Protein AF-A0A921LA77-F1 (afdb_monomer)

Organism: NCBI:txid1612

Foldseek 3Di:
DDPPPPDDDPDDQLVRLCVQLVHDLCRVCVQLVHDSVVSVCCSVPVPDDDVVSVVSSCVSSVHD

pLDDT: mean 87.36, std 17.86, range [37.12, 98.75]

Nearest PDB structures (foldseek):
  2b5a-assembly1_A  TM=8.727E-01  e=1.835E-02  [Bacillus] caldolyticus
  3f52-assembly1_E  TM=9.051E-01  e=3.478E-02  Corynebacterium glutamicum
  2xj3-assembly1_B  TM=8.633E-01  e=4.390E-02  Enterococcus faecalis
  4i6t-assembly1_B  TM=8.661E-01  e=9.909E-02  Enterobacter sp. RFL1396
  4i6u-assembly2_C  TM=8.049E-01  e=7.852E-02  Enterobacter sp. RFL1396

Solvent-accessible surface area (backbone atoms only — not comparable to full-atom values): 3996 Å² total; per-residue (Å²): 135,84,80,77,78,74,68,90,71,88,80,69,51,60,54,54,38,34,51,75,53,71,42,52,68,59,59,48,14,59,77,72,73,48,57,46,68,58,46,52,46,42,46,77,52,63,91,82,65,55,66,74,56,51,55,50,47,27,65,71,32,74,42,135

Sequence (64 aa):
MNNVQVPDSLKFSLEACRKNAGLTLREAAEILGIGYQRLSKYENDSSDIPMSLLSKMSFVYQVP

Structure (mmCIF, N/CA/C/O backbone):
data_AF-A0A921LA77-F1
#
_entry.id   AF-A0A921LA77-F1
#
loop_
_atom_site.group_PDB
_atom_site.id
_atom_site.type_symbol
_atom_site.label_atom_id
_atom_site.label_alt_id
_atom_site.label_comp_id
_atom_site.label_asym_id
_atom_site.label_entity_id
_atom_site.label_seq_id
_atom_site.pdbx_PDB_ins_code
_atom_site.Cartn_x
_atom_site.Cartn_y
_atom_site.Cartn_z
_atom_site.occupancy
_atom_site.B_iso_or_equiv
_atom_site.auth_seq_id
_atom_site.auth_comp_id
_atom_site.auth_asym_id
_atom_site.auth_atom_id
_atom_site.pdbx_PDB_model_num
ATOM 1 N N . MET A 1 1 ? -1.204 36.238 -15.591 1.00 39.66 1 MET A N 1
ATOM 2 C CA . MET A 1 1 ? -1.529 34.797 -15.657 1.00 39.66 1 MET A CA 1
ATOM 3 C C . MET A 1 1 ? -0.339 34.066 -15.068 1.00 39.66 1 MET A C 1
ATOM 5 O O . MET A 1 1 ? 0.677 33.948 -15.737 1.00 39.66 1 MET A O 1
ATOM 9 N N . ASN A 1 2 ? -0.392 33.743 -13.775 1.00 37.12 2 ASN A N 1
ATOM 10 C CA . ASN A 1 2 ? 0.748 33.137 -13.091 1.00 37.12 2 ASN A CA 1
ATOM 11 C C . ASN A 1 2 ? 0.854 31.678 -13.521 1.00 37.12 2 ASN A C 1
ATOM 13 O O . ASN A 1 2 ? -0.060 30.891 -13.287 1.00 37.12 2 ASN A O 1
ATOM 17 N N . ASN A 1 3 ? 1.959 31.362 -14.188 1.00 47.94 3 ASN A N 1
ATOM 18 C CA . ASN A 1 3 ? 2.323 30.012 -14.572 1.00 47.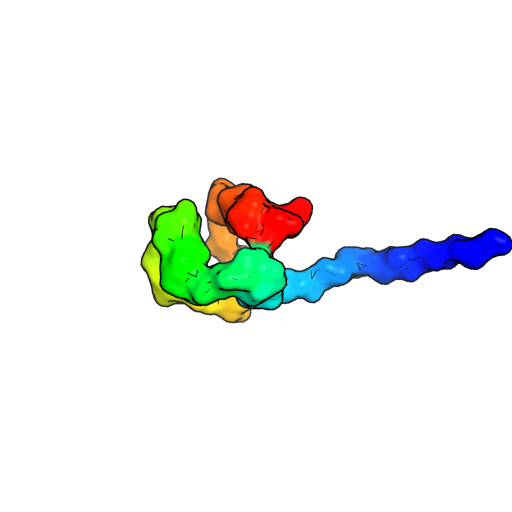94 3 ASN A CA 1
ATOM 19 C C . ASN A 1 3 ? 2.739 29.280 -13.291 1.00 47.94 3 ASN A C 1
ATOM 21 O O . ASN A 1 3 ? 3.870 29.433 -12.826 1.00 47.94 3 ASN A O 1
ATOM 25 N N . VAL A 1 4 ? 1.794 28.581 -12.658 1.00 53.34 4 VAL A N 1
ATOM 26 C CA . VAL A 1 4 ? 2.086 27.749 -11.490 1.00 53.34 4 VAL A CA 1
ATOM 27 C C . VAL A 1 4 ? 2.987 26.620 -11.975 1.00 53.34 4 VAL A C 1
ATOM 29 O O . VAL A 1 4 ? 2.540 25.701 -12.654 1.00 53.34 4 VAL A O 1
ATOM 32 N N . GLN A 1 5 ? 4.274 26.721 -11.653 1.00 50.66 5 GLN A N 1
ATOM 33 C CA . GLN A 1 5 ? 5.187 25.589 -11.675 1.00 50.66 5 GLN A CA 1
ATOM 34 C C . GLN A 1 5 ? 4.657 24.582 -10.656 1.00 50.66 5 GLN A C 1
ATOM 36 O O . GLN A 1 5 ? 4.804 24.766 -9.449 1.00 50.66 5 GLN A O 1
ATOM 41 N N . VAL A 1 6 ? 3.964 23.559 -11.147 1.00 56.34 6 VAL A N 1
ATOM 42 C CA . VAL A 1 6 ? 3.674 22.362 -10.363 1.00 56.34 6 VAL A CA 1
ATOM 43 C C . VAL A 1 6 ? 5.039 21.711 -10.121 1.00 56.34 6 VAL A C 1
ATOM 45 O O . VAL A 1 6 ? 5.704 21.396 -11.107 1.00 56.34 6 VAL A O 1
ATOM 48 N N . PRO A 1 7 ? 5.532 21.589 -8.876 1.00 49.41 7 PRO A N 1
ATOM 49 C CA . PRO A 1 7 ? 6.855 21.023 -8.643 1.00 49.41 7 PRO A CA 1
ATOM 50 C C . PRO A 1 7 ? 6.898 19.584 -9.165 1.00 49.41 7 PRO A C 1
ATOM 52 O O . PRO A 1 7 ? 5.955 18.821 -8.942 1.00 49.41 7 PRO A O 1
ATOM 55 N N . ASP A 1 8 ? 7.978 19.243 -9.871 1.00 55.03 8 ASP A N 1
ATOM 56 C CA . ASP A 1 8 ? 8.225 17.932 -10.473 1.00 55.03 8 ASP A CA 1
ATOM 57 C C . ASP A 1 8 ? 7.937 16.798 -9.473 1.00 55.03 8 ASP A C 1
ATOM 59 O O . ASP A 1 8 ? 8.723 16.495 -8.578 1.00 55.03 8 ASP A O 1
ATOM 63 N N . SER A 1 9 ? 6.783 16.155 -9.648 1.00 48.19 9 SER A N 1
ATOM 64 C CA . SER A 1 9 ? 6.248 15.028 -8.875 1.00 48.19 9 SER A CA 1
ATOM 65 C C . SER A 1 9 ? 6.027 15.277 -7.375 1.00 48.19 9 SER A C 1
ATOM 67 O O . SER A 1 9 ? 6.924 15.200 -6.536 1.00 48.19 9 SER A O 1
ATOM 69 N N . LEU A 1 10 ? 4.758 15.438 -7.007 1.00 48.97 10 LEU A N 1
ATOM 70 C CA . LEU A 1 10 ? 4.286 15.209 -5.647 1.00 48.97 10 LEU A CA 1
ATOM 71 C C . LEU A 1 10 ? 4.485 13.712 -5.318 1.00 48.97 10 LEU A C 1
ATOM 73 O O . LEU A 1 10 ? 3.629 12.881 -5.612 1.00 48.97 10 LEU A O 1
ATOM 77 N N . LYS A 1 11 ? 5.662 13.337 -4.799 1.00 59.03 11 LYS A N 1
ATOM 78 C CA . LYS A 1 11 ? 5.977 11.951 -4.420 1.00 59.03 11 LYS A CA 1
ATOM 79 C C . LYS A 1 11 ? 5.365 11.636 -3.062 1.00 59.03 11 LYS A C 1
ATOM 81 O O . LYS A 1 11 ? 5.890 12.038 -2.027 1.00 59.03 11 LYS A O 1
ATOM 86 N N . PHE A 1 12 ? 4.271 10.889 -3.070 1.00 78.19 12 PHE A N 1
ATOM 87 C CA . PHE A 1 12 ? 3.725 10.286 -1.860 1.00 78.19 12 PHE A CA 1
ATOM 88 C C . PHE A 1 12 ? 4.352 8.912 -1.627 1.00 78.19 12 PHE A C 1
ATOM 90 O O . PHE A 1 12 ? 4.623 8.176 -2.576 1.00 78.19 12 PHE A O 1
ATOM 97 N N . SER A 1 13 ? 4.585 8.554 -0.362 1.00 91.75 13 SER A N 1
ATOM 98 C CA . SER A 1 13 ? 4.947 7.177 -0.024 1.00 91.75 13 SER A CA 1
ATOM 99 C C . SER A 1 13 ? 3.783 6.235 -0.344 1.00 91.75 13 SER A C 1
ATOM 101 O O . SER A 1 13 ? 2.618 6.633 -0.291 1.00 91.75 13 SER A O 1
ATOM 103 N N . LEU A 1 14 ? 4.077 4.964 -0.628 1.00 94.12 14 LEU A N 1
ATOM 104 C CA . LEU A 1 14 ? 3.037 3.954 -0.861 1.00 94.12 14 LEU A CA 1
ATOM 105 C C . LEU A 1 14 ? 2.093 3.814 0.343 1.00 94.12 14 LEU A C 1
ATOM 107 O O . LEU A 1 14 ? 0.888 3.656 0.162 1.00 94.12 14 LEU A O 1
ATOM 111 N N . GLU A 1 15 ? 2.624 3.961 1.561 1.00 96.06 15 GLU A N 1
ATOM 112 C CA . GLU A 1 15 ? 1.825 4.012 2.788 1.00 96.06 15 GLU A CA 1
ATOM 113 C C . GLU A 1 15 ? 0.823 5.175 2.773 1.00 96.06 15 GLU A C 1
ATOM 115 O O . GLU A 1 15 ? -0.341 4.996 3.139 1.00 96.06 15 GLU A O 1
ATOM 120 N N . ALA A 1 16 ? 1.259 6.370 2.359 1.00 94.88 16 ALA A N 1
ATOM 121 C CA . ALA A 1 16 ? 0.386 7.534 2.272 1.00 94.88 16 ALA A CA 1
ATOM 122 C C . ALA A 1 16 ? -0.706 7.325 1.216 1.00 94.88 16 ALA A C 1
ATOM 124 O O . ALA A 1 16 ? -1.873 7.577 1.504 1.00 94.88 16 ALA A O 1
ATOM 125 N N . CYS A 1 17 ? -0.361 6.787 0.041 1.00 95.12 17 CYS A N 1
ATOM 126 C CA . CYS A 1 17 ? -1.337 6.433 -0.993 1.00 95.12 17 CYS A CA 1
ATOM 127 C C . CYS A 1 17 ? -2.390 5.449 -0.462 1.00 95.12 17 CYS A C 1
ATOM 129 O O . CYS A 1 17 ? -3.587 5.688 -0.604 1.00 95.12 17 CYS A O 1
ATOM 131 N N . ARG A 1 18 ? -1.962 4.390 0.238 1.00 96.94 18 ARG A N 1
ATOM 132 C CA . ARG A 1 18 ? -2.873 3.418 0.855 1.00 96.94 18 ARG A CA 1
ATOM 133 C C . ARG A 1 18 ? -3.793 4.057 1.897 1.00 96.94 18 ARG A C 1
ATOM 135 O O . ARG A 1 18 ? -4.994 3.796 1.895 1.00 96.94 18 ARG A O 1
ATOM 142 N N . LYS A 1 19 ? -3.242 4.880 2.796 1.00 96.81 19 LYS A N 1
ATOM 143 C CA . LYS A 1 19 ? -4.028 5.578 3.828 1.00 96.81 19 LYS A CA 1
ATOM 144 C C . LYS A 1 19 ? -5.028 6.556 3.209 1.00 96.81 19 LYS A C 1
ATOM 146 O O . LYS A 1 19 ? -6.159 6.617 3.677 1.00 96.81 19 LYS A O 1
ATOM 151 N N . ASN 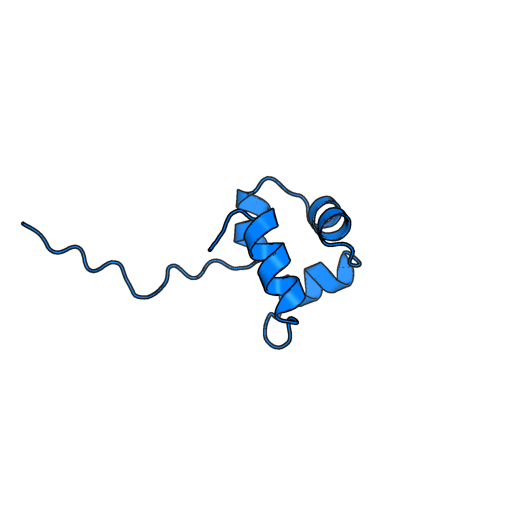A 1 20 ? -4.645 7.258 2.142 1.00 95.44 20 ASN A N 1
ATOM 152 C CA . ASN A 1 20 ? -5.534 8.155 1.399 1.00 95.44 20 ASN A CA 1
ATOM 153 C C . ASN A 1 20 ? -6.665 7.393 0.692 1.00 95.44 20 ASN A C 1
ATOM 155 O O . ASN A 1 20 ? -7.773 7.911 0.597 1.00 95.44 20 ASN A O 1
ATOM 159 N N . ALA A 1 21 ? -6.414 6.150 0.272 1.00 96.25 21 ALA A N 1
ATOM 160 C CA . ALA A 1 21 ? -7.439 5.233 -0.225 1.00 96.25 21 ALA A CA 1
ATOM 161 C C . ALA A 1 21 ? -8.318 4.622 0.891 1.00 96.25 21 ALA A C 1
ATOM 163 O O . ALA A 1 21 ? -9.207 3.826 0.605 1.00 96.25 21 ALA A O 1
ATOM 164 N N . GLY A 1 22 ? -8.082 4.971 2.162 1.00 97.69 22 GLY A N 1
ATOM 165 C CA . GLY A 1 22 ? -8.876 4.503 3.301 1.00 97.69 22 GLY A CA 1
ATOM 166 C C . GLY A 1 22 ? -8.620 3.050 3.701 1.00 97.69 22 GLY A C 1
ATOM 167 O O . GLY A 1 22 ? -9.423 2.477 4.430 1.00 97.69 22 GLY A O 1
ATOM 168 N N . LEU A 1 23 ? -7.518 2.449 3.242 1.00 98.25 23 LEU A N 1
ATOM 169 C CA . LEU A 1 23 ? -7.227 1.034 3.463 1.00 98.25 23 LEU A CA 1
ATOM 170 C C . LEU A 1 23 ? -6.255 0.833 4.627 1.00 98.25 23 LEU A C 1
ATOM 172 O O . LEU A 1 23 ? -5.209 1.487 4.732 1.00 98.25 23 LEU A O 1
ATOM 176 N N . THR A 1 24 ? -6.527 -0.159 5.468 1.00 98.50 24 THR A N 1
ATOM 177 C CA . THR A 1 24 ? -5.520 -0.713 6.374 1.00 98.50 24 THR A CA 1
ATOM 178 C C . THR A 1 24 ? -4.476 -1.517 5.593 1.00 98.50 24 THR A C 1
ATOM 180 O O . THR A 1 24 ? -4.688 -1.937 4.455 1.00 98.50 24 THR A O 1
ATOM 183 N N . LEU A 1 25 ? -3.322 -1.769 6.217 1.00 98.44 25 LEU A N 1
ATOM 184 C CA . LEU A 1 25 ? -2.265 -2.587 5.615 1.00 98.44 25 LEU A CA 1
ATOM 185 C C . LEU A 1 25 ? -2.754 -4.004 5.262 1.00 98.44 25 LEU A C 1
ATOM 187 O O . LEU A 1 25 ? -2.323 -4.576 4.267 1.00 98.44 25 LEU A O 1
ATOM 191 N N . ARG A 1 26 ? -3.647 -4.582 6.075 1.00 98.50 26 ARG A N 1
ATOM 192 C CA . ARG A 1 26 ? -4.161 -5.941 5.857 1.00 98.50 26 ARG A CA 1
ATOM 193 C C . ARG A 1 26 ? -5.144 -5.997 4.695 1.00 98.50 26 ARG A C 1
ATOM 195 O O . ARG A 1 26 ? -4.958 -6.830 3.819 1.00 98.50 26 ARG A O 1
ATOM 202 N N . GLU A 1 27 ? -6.097 -5.070 4.640 1.00 98.75 27 GLU A N 1
ATOM 203 C CA . GLU A 1 27 ? -7.063 -4.989 3.535 1.00 98.75 27 GLU A CA 1
ATOM 204 C C . GLU A 1 27 ? -6.354 -4.777 2.195 1.00 98.75 27 GLU A C 1
ATOM 206 O O . GLU A 1 27 ? -6.617 -5.484 1.226 1.00 98.75 27 GLU A O 1
ATOM 211 N N . ALA A 1 28 ? -5.387 -3.856 2.141 1.00 98.50 28 ALA A N 1
ATOM 212 C CA . ALA A 1 28 ? -4.611 -3.633 0.926 1.00 98.50 28 ALA A CA 1
ATOM 213 C C . ALA A 1 28 ? -3.815 -4.881 0.511 1.00 98.50 28 ALA A C 1
ATOM 215 O O . ALA A 1 28 ? -3.783 -5.225 -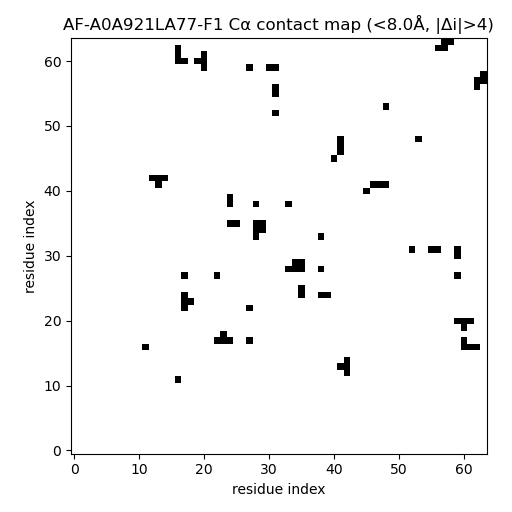0.668 1.00 98.50 28 ALA A O 1
ATOM 216 N N . ALA A 1 29 ? -3.191 -5.580 1.463 1.00 98.50 29 ALA A N 1
ATOM 217 C CA . ALA A 1 29 ? -2.442 -6.801 1.180 1.00 98.50 29 ALA A CA 1
ATOM 218 C C . ALA A 1 29 ? -3.346 -7.916 0.625 1.00 98.50 29 ALA A C 1
ATOM 220 O O . ALA A 1 29 ? -2.972 -8.578 -0.346 1.00 98.50 29 ALA A O 1
ATOM 221 N N . GLU A 1 30 ? -4.549 -8.070 1.185 1.00 98.56 30 GLU A N 1
ATOM 222 C CA . GLU A 1 30 ? -5.568 -9.008 0.705 1.00 98.56 30 GLU A CA 1
ATOM 223 C C . GLU A 1 30 ? -6.018 -8.675 -0.725 1.00 98.56 30 GLU A C 1
ATOM 225 O O . GLU A 1 30 ? -5.974 -9.550 -1.589 1.00 98.56 30 GLU A O 1
ATOM 230 N N . ILE A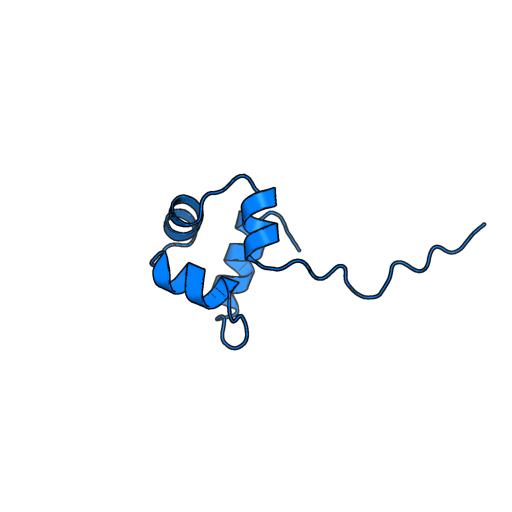 1 31 ? -6.348 -7.409 -1.015 1.00 98.38 31 ILE A N 1
ATOM 231 C CA . ILE A 1 31 ? -6.749 -6.956 -2.362 1.00 98.38 31 ILE A CA 1
ATOM 232 C C . ILE A 1 31 ? -5.613 -7.155 -3.380 1.00 98.38 31 ILE A C 1
ATOM 234 O O . ILE A 1 31 ? -5.843 -7.580 -4.513 1.00 98.38 31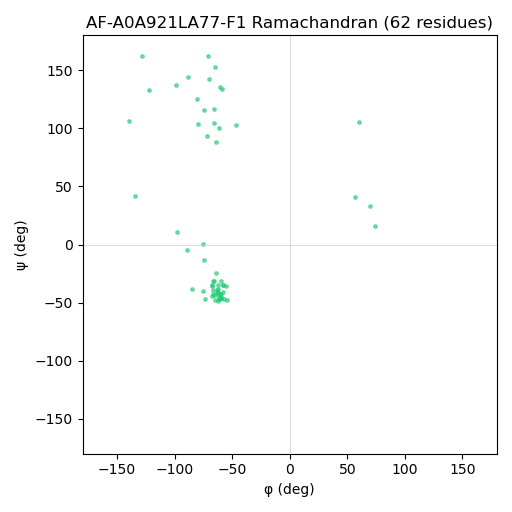 ILE A O 1
ATOM 238 N N . LEU A 1 32 ? -4.368 -6.869 -2.985 1.00 97.94 32 LEU A N 1
ATOM 239 C CA . LEU A 1 32 ? -3.186 -7.027 -3.838 1.00 97.94 32 LEU A CA 1
ATOM 240 C C . LEU A 1 32 ? -2.762 -8.496 -4.016 1.00 97.94 32 LEU A C 1
ATOM 242 O O . LEU A 1 32 ? -1.951 -8.794 -4.900 1.00 97.94 32 LEU A O 1
ATOM 246 N N . GLY A 1 33 ? -3.302 -9.411 -3.206 1.00 98.12 33 GLY A N 1
ATOM 247 C CA . GLY A 1 33 ? -2.964 -10.832 -3.226 1.00 98.12 33 GLY A CA 1
ATOM 248 C C . GLY A 1 33 ? -1.547 -11.125 -2.724 1.00 98.12 33 GLY A C 1
ATOM 249 O O . GLY A 1 33 ? -0.888 -12.030 -3.237 1.00 98.12 33 GLY A O 1
ATOM 250 N N . ILE A 1 34 ? -1.047 -10.347 -1.757 1.00 98.06 34 ILE A N 1
ATOM 251 C CA . ILE A 1 34 ? 0.283 -10.525 -1.151 1.00 98.06 34 ILE A CA 1
ATOM 252 C C . ILE A 1 34 ? 0.196 -10.579 0.379 1.00 98.06 34 ILE A C 1
ATOM 254 O O . ILE A 1 34 ? -0.778 -10.152 0.982 1.00 98.06 34 ILE A O 1
ATOM 258 N N . GLY A 1 35 ? 1.236 -11.091 1.043 1.00 98.25 35 GLY A N 1
ATOM 259 C CA . GLY A 1 35 ? 1.302 -11.068 2.509 1.00 98.25 35 GLY A CA 1
ATOM 260 C C . GLY A 1 35 ? 1.506 -9.652 3.063 1.00 98.25 35 GLY A C 1
ATOM 261 O O . GLY A 1 35 ? 2.294 -8.882 2.509 1.00 98.25 35 GLY A O 1
ATOM 262 N N . TYR A 1 36 ? 0.870 -9.318 4.190 1.00 97.81 36 TYR A N 1
ATOM 263 C CA . TYR A 1 36 ? 0.951 -7.975 4.787 1.00 97.81 36 TYR A CA 1
ATOM 264 C C . TYR A 1 36 ? 2.383 -7.560 5.167 1.00 97.81 36 TYR A C 1
ATOM 266 O O . TYR A 1 36 ? 2.726 -6.387 5.061 1.00 97.81 36 TYR A O 1
ATOM 274 N N . GLN A 1 37 ? 3.255 -8.502 5.549 1.00 97.94 37 GLN A N 1
ATOM 275 C CA . GLN A 1 37 ? 4.672 -8.214 5.807 1.00 97.94 37 GLN A CA 1
ATOM 276 C C . GLN A 1 37 ? 5.417 -7.832 4.523 1.00 97.94 37 GLN A C 1
ATOM 278 O O . GLN A 1 37 ? 6.292 -6.971 4.554 1.00 97.94 37 GLN A O 1
ATOM 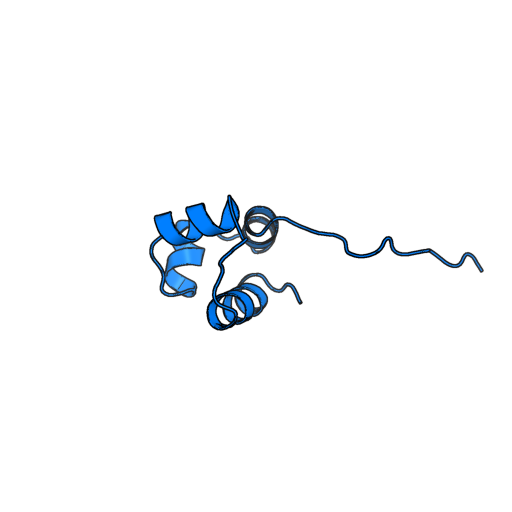283 N N . ARG A 1 38 ? 5.061 -8.446 3.382 1.00 97.56 38 ARG A N 1
ATOM 284 C CA . ARG A 1 38 ? 5.630 -8.085 2.073 1.00 97.56 38 ARG A CA 1
ATOM 285 C C . ARG A 1 38 ? 5.182 -6.687 1.674 1.00 97.56 38 ARG A C 1
ATOM 287 O O . ARG A 1 38 ? 6.018 -5.898 1.255 1.00 97.56 38 ARG A O 1
ATOM 294 N N . LEU A 1 39 ? 3.899 -6.372 1.864 1.00 98.19 39 LEU A N 1
ATOM 295 C CA . LEU A 1 39 ? 3.393 -5.022 1.635 1.00 98.19 39 LEU A CA 1
ATOM 296 C C . LEU A 1 39 ? 4.098 -4.001 2.539 1.00 98.19 39 LEU A C 1
ATOM 298 O O . LEU A 1 39 ? 4.593 -3.000 2.040 1.00 98.19 39 LEU A O 1
ATOM 302 N N . SER A 1 40 ? 4.234 -4.290 3.837 1.00 97.62 40 SER A N 1
ATOM 303 C CA . SER A 1 40 ? 4.959 -3.426 4.779 1.00 97.62 40 SER A CA 1
ATOM 304 C C . SER A 1 40 ? 6.408 -3.189 4.357 1.00 97.62 40 SER A C 1
ATOM 306 O O . SER A 1 40 ? 6.894 -2.068 4.472 1.00 97.62 40 SE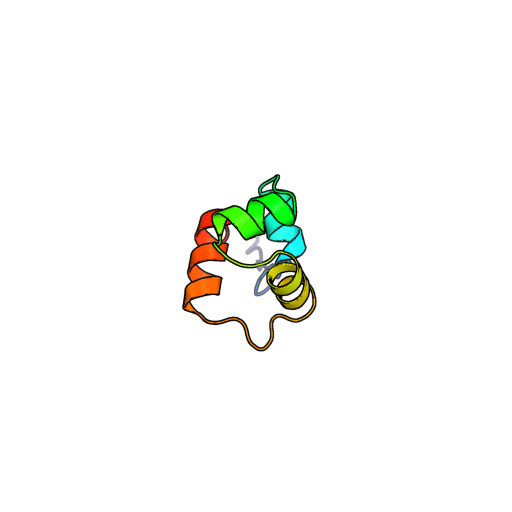R A O 1
ATOM 308 N N . LYS A 1 41 ? 7.098 -4.229 3.865 1.00 97.19 41 LYS A N 1
ATOM 309 C CA . LYS A 1 41 ? 8.462 -4.096 3.348 1.00 97.19 41 LYS A CA 1
ATOM 310 C C . LYS A 1 41 ? 8.494 -3.145 2.154 1.00 97.19 41 LYS A C 1
ATOM 312 O O . LYS A 1 41 ? 9.341 -2.268 2.143 1.00 97.19 41 LYS A O 1
ATOM 317 N N . TYR A 1 42 ? 7.568 -3.286 1.208 1.00 96.62 42 TYR A N 1
ATOM 318 C CA . TYR A 1 42 ? 7.491 -2.414 0.035 1.00 96.62 42 TYR A CA 1
ATOM 319 C C . TYR A 1 42 ? 7.106 -0.968 0.365 1.00 96.62 42 TYR A C 1
ATOM 321 O O . TYR A 1 42 ? 7.611 -0.045 -0.267 1.00 96.62 42 TYR A O 1
ATOM 329 N N . GLU A 1 43 ? 6.246 -0.753 1.363 1.00 95.00 43 GLU A N 1
ATOM 330 C CA . GLU A 1 43 ? 5.911 0.596 1.835 1.00 95.00 43 GLU A CA 1
ATOM 331 C C . GLU A 1 43 ? 7.103 1.294 2.502 1.00 95.00 43 GLU A C 1
ATOM 333 O O . GLU A 1 43 ? 7.229 2.512 2.385 1.00 95.00 43 GLU A O 1
ATOM 338 N N . ASN A 1 44 ? 7.987 0.532 3.154 1.00 94.56 44 ASN A N 1
ATOM 339 C CA . ASN A 1 44 ? 9.201 1.047 3.786 1.00 94.56 44 ASN A CA 1
ATOM 340 C C . ASN A 1 44 ? 10.385 1.178 2.807 1.00 94.56 44 ASN A C 1
ATOM 342 O O . ASN A 1 44 ? 11.161 2.124 2.897 1.00 94.56 44 ASN A O 1
ATOM 346 N N . ASP A 1 45 ? 10.536 0.228 1.886 1.00 93.19 45 ASP A N 1
ATOM 347 C CA . ASP A 1 45 ? 11.591 0.171 0.874 1.00 93.19 45 ASP A CA 1
ATOM 348 C C . ASP A 1 45 ? 11.003 -0.298 -0.463 1.00 93.19 45 ASP A C 1
ATOM 350 O O . ASP A 1 45 ? 10.680 -1.472 -0.666 1.00 93.19 45 ASP A O 1
ATOM 354 N N . SER A 1 46 ? 10.870 0.653 -1.382 1.00 88.38 46 SER A N 1
ATOM 355 C CA . SER A 1 46 ? 10.226 0.468 -2.682 1.00 88.38 46 SER A CA 1
ATOM 356 C C . SER A 1 46 ? 11.211 0.207 -3.828 1.00 88.38 46 SER A C 1
ATOM 358 O O . SER A 1 46 ? 10.805 0.211 -4.989 1.00 88.38 46 SER A O 1
ATOM 360 N N . SER A 1 47 ? 12.490 -0.044 -3.524 1.00 90.06 47 SER A N 1
ATOM 361 C CA . SER A 1 47 ? 13.552 -0.205 -4.530 1.00 90.06 47 SER A CA 1
ATOM 362 C C . SER A 1 47 ? 13.381 -1.413 -5.463 1.00 90.06 47 SER A C 1
ATOM 364 O O . SER A 1 47 ? 13.881 -1.377 -6.584 1.00 90.06 47 SER A O 1
ATOM 366 N N . ASP A 1 48 ? 12.655 -2.450 -5.030 1.00 91.94 48 ASP A N 1
ATOM 367 C CA . ASP A 1 48 ? 12.535 -3.736 -5.741 1.00 91.94 48 ASP A CA 1
ATOM 368 C C . ASP A 1 48 ? 11.078 -4.241 -5.819 1.00 91.94 48 ASP A C 1
ATOM 370 O O . ASP A 1 48 ? 10.756 -5.409 -5.570 1.00 91.94 48 ASP A O 1
ATOM 374 N N . ILE A 1 49 ? 10.142 -3.328 -6.097 1.00 94.88 49 ILE A N 1
ATOM 375 C CA . ILE A 1 49 ? 8.736 -3.683 -6.326 1.00 94.88 49 ILE A CA 1
ATOM 376 C C . ILE A 1 49 ? 8.575 -4.183 -7.767 1.00 94.88 49 ILE A C 1
ATOM 378 O O . ILE A 1 49 ? 8.884 -3.444 -8.704 1.00 94.88 49 ILE A O 1
ATOM 382 N N . PRO A 1 50 ? 8.019 -5.389 -7.990 1.00 95.69 50 PRO A N 1
ATOM 383 C CA . PRO A 1 50 ? 7.697 -5.843 -9.336 1.00 95.69 50 PRO A CA 1
ATOM 384 C C . PRO A 1 50 ? 6.721 -4.882 -10.022 1.00 95.69 50 PRO A C 1
ATOM 386 O O . PRO A 1 50 ? 5.689 -4.537 -9.445 1.00 95.69 50 PRO A O 1
ATOM 389 N N . MET A 1 51 ? 6.984 -4.518 -11.279 1.00 94.31 51 MET A N 1
ATOM 390 C CA . MET A 1 51 ? 6.134 -3.572 -12.020 1.00 94.31 51 MET A CA 1
ATOM 391 C C . MET A 1 51 ? 4.662 -4.011 -12.068 1.00 94.31 51 MET A C 1
ATOM 393 O O . MET A 1 51 ? 3.760 -3.192 -11.937 1.00 94.31 51 MET A O 1
ATOM 397 N N . SER A 1 52 ? 4.403 -5.317 -12.164 1.00 95.69 52 SER A N 1
ATOM 398 C CA . SER A 1 52 ? 3.046 -5.874 -12.121 1.00 95.69 52 SER A CA 1
ATOM 399 C C . SER A 1 52 ? 2.318 -5.604 -10.800 1.00 95.69 52 SER A C 1
ATOM 401 O O . SER A 1 52 ? 1.104 -5.404 -10.797 1.00 95.69 52 SER A O 1
ATOM 403 N N . LEU A 1 53 ? 3.040 -5.588 -9.677 1.00 96.50 53 LEU A N 1
ATOM 404 C CA . LEU A 1 53 ? 2.490 -5.222 -8.376 1.00 96.50 53 LEU A CA 1
ATOM 405 C C . LEU A 1 53 ? 2.298 -3.707 -8.278 1.00 96.50 53 LEU A C 1
ATOM 407 O O . LEU A 1 53 ? 1.261 -3.273 -7.788 1.00 96.50 53 LEU A O 1
ATOM 411 N N . LEU A 1 54 ? 3.241 -2.918 -8.796 1.00 94.12 54 LEU A N 1
ATOM 412 C CA . LEU A 1 54 ? 3.133 -1.460 -8.821 1.00 94.12 54 LEU A CA 1
ATOM 413 C C . LEU A 1 54 ? 1.906 -0.996 -9.627 1.00 94.12 54 LEU A C 1
ATOM 415 O O . LEU A 1 54 ? 1.144 -0.156 -9.156 1.00 94.12 54 LEU A O 1
ATOM 419 N N . SER A 1 55 ? 1.634 -1.612 -10.782 1.00 94.81 55 SER A N 1
ATOM 420 C CA . SER A 1 55 ? 0.419 -1.341 -11.566 1.00 94.81 55 SER A CA 1
ATOM 421 C C . SER A 1 55 ? -0.866 -1.699 -10.812 1.00 94.81 55 SER A C 1
ATOM 423 O O . SER A 1 55 ? -1.850 -0.968 -10.887 1.00 94.81 55 SER A O 1
ATOM 425 N N . LYS A 1 56 ? -0.873 -2.799 -10.046 1.00 96.94 56 LYS A N 1
ATOM 426 C CA . LYS A 1 56 ? -2.017 -3.133 -9.181 1.00 96.94 56 LYS A CA 1
ATOM 427 C C . LYS A 1 56 ? -2.185 -2.117 -8.053 1.00 96.94 56 LYS A C 1
ATOM 429 O O . LYS A 1 56 ? -3.308 -1.711 -7.781 1.00 96.94 56 LYS A O 1
ATOM 434 N N . MET A 1 57 ? -1.091 -1.694 -7.420 1.00 96.06 57 MET A N 1
ATOM 435 C CA . MET A 1 57 ? -1.106 -0.663 -6.378 1.00 96.06 57 MET A CA 1
ATOM 436 C C . MET A 1 57 ? -1.659 0.660 -6.904 1.00 96.06 57 MET A C 1
ATOM 438 O O . MET A 1 57 ? -2.491 1.254 -6.234 1.00 96.06 57 MET A O 1
ATOM 442 N N . SER A 1 58 ? -1.267 1.080 -8.110 1.00 94.56 58 SER A N 1
ATOM 443 C CA . SER A 1 58 ? -1.815 2.270 -8.777 1.00 94.56 58 SER A CA 1
ATOM 444 C C . SER A 1 58 ? -3.346 2.211 -8.875 1.00 94.56 58 SER A C 1
ATOM 446 O O . SER A 1 58 ? -4.037 3.135 -8.443 1.00 94.56 58 SER A O 1
ATOM 448 N N . PHE A 1 59 ? -3.893 1.077 -9.327 1.00 96.38 59 PHE A N 1
ATOM 449 C CA . PHE A 1 59 ? -5.340 0.878 -9.404 1.00 96.38 59 PHE A CA 1
ATOM 450 C C . PHE A 1 59 ? -6.017 0.868 -8.023 1.00 96.38 59 PHE A C 1
ATOM 452 O O . PHE A 1 59 ? -7.019 1.551 -7.821 1.00 96.38 59 PHE A O 1
ATOM 459 N N . VAL A 1 60 ? -5.469 0.115 -7.062 1.00 96.88 60 VAL A N 1
ATOM 460 C CA . VAL A 1 60 ? -6.046 -0.040 -5.712 1.00 96.88 60 VAL A CA 1
ATOM 461 C C . VAL A 1 60 ? -5.994 1.266 -4.920 1.00 96.88 60 VAL A C 1
ATOM 463 O O . VAL A 1 60 ? -6.939 1.587 -4.205 1.00 96.88 60 VAL A O 1
ATOM 466 N N . TYR A 1 61 ? -4.907 2.026 -5.046 1.00 95.88 61 TYR A N 1
ATOM 467 C CA . TYR A 1 61 ? -4.707 3.279 -4.319 1.00 95.88 61 TYR A CA 1
ATOM 468 C C . TYR A 1 61 ? -5.260 4.499 -5.055 1.00 95.88 61 TYR A C 1
ATOM 470 O O . TYR A 1 61 ? -5.242 5.589 -4.493 1.00 95.88 61 TYR A O 1
ATOM 478 N N . GLN A 1 62 ? -5.768 4.322 -6.279 1.00 92.38 62 GLN A N 1
ATOM 479 C CA . GLN A 1 62 ? -6.289 5.397 -7.128 1.00 92.38 62 GLN A CA 1
ATOM 480 C C . GLN A 1 62 ? -5.250 6.500 -7.388 1.00 92.38 62 GLN A C 1
ATOM 482 O O . GLN A 1 62 ? -5.561 7.691 -7.382 1.00 92.38 62 GLN A O 1
ATOM 487 N N . VAL A 1 63 ? -4.000 6.088 -7.618 1.00 86.62 63 VAL A N 1
ATOM 488 C CA . VAL A 1 63 ? -2.865 6.977 -7.907 1.00 86.62 63 VAL A CA 1
ATOM 489 C C . VAL A 1 63 ? -2.262 6.582 -9.258 1.00 86.62 63 VAL A C 1
ATOM 491 O O . VAL A 1 63 ? -2.086 5.384 -9.481 1.00 86.62 63 VAL A O 1
ATOM 494 N N . PRO A 1 64 ? -1.982 7.534 -10.168 1.00 75.81 64 PRO A N 1
ATOM 495 C CA . PRO A 1 64 ? -1.406 7.244 -11.484 1.00 75.81 64 PRO A CA 1
ATOM 496 C C . PRO A 1 64 ? 0.007 6.648 -11.428 1.00 75.81 64 PRO A C 1
ATOM 498 O O . PRO A 1 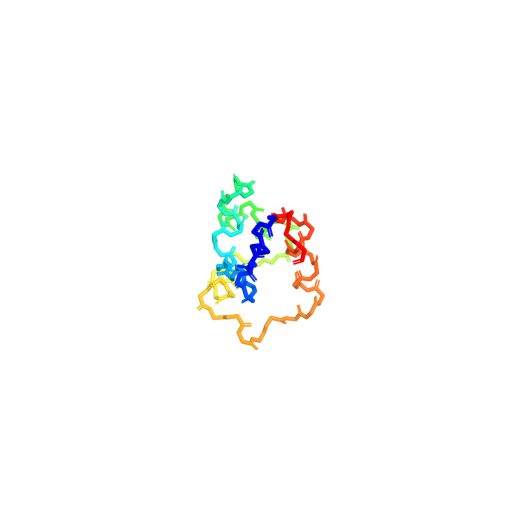64 ? 0.732 6.898 -10.437 1.00 75.81 64 PRO A O 1
#

Mean predicted aligned error: 6.59 Å

Secondary structure (DSSP, 8-state):
-------S-----HHHHHHHTT--HHHHHHHHTS-HHHHHHHHH--TT--HHHHHHHHHHHT--

InterPro domains:
  IPR001387 Cro/C1-type, helix-turn-helix domain [PF01381] (14-63)
  IPR001387 Cro/C1-type, helix-turn-helix domain [PS50943] (14-64)
  IPR001387 Cro/C1-type, helix-turn-helix domain [SM00530] (13-63)
  IPR001387 Cro/C1-type, helix-turn-helix domain [cd00093] (14-64)
  IPR010982 Lambda repressor-like, DNA-binding domain superfamily [G3DSA:1.10.260.40] (3-64)
  IPR010982 Lambda repressor-li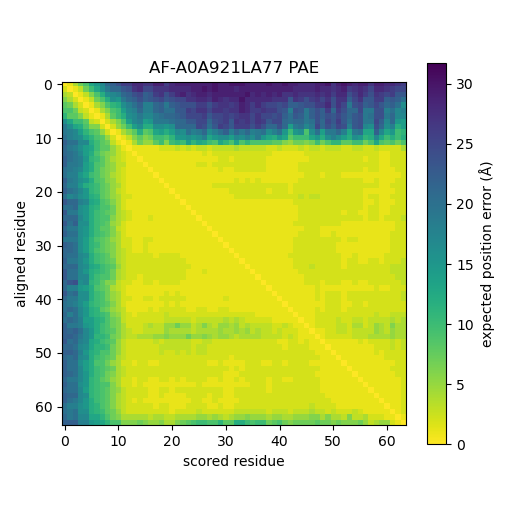ke, DNA-binding domain superfamily [SSF47413] (11-63)

Radius of gyration: 13.6 Å; Cα contacts (8 Å, |Δi|>4): 45; chains: 1; bounding box: 22×46×22 Å